Protein AF-A0A926FMT0-F1 (afdb_monomer_lite)

pLDDT: mean 89.53, std 11.27, range [34.44, 98.44]

Foldseek 3Di:
DDDQQAALLRQLVVVVVVVDDPVVSVVVSVVCVVVVVHDLLVNLLVQCVVQLLAAAPQVSLVVSVVSPRDNVSNVVSNVVQDPVSNVNSLVVLLVVLLVVCVPDDLVVSLVSSLVVRVVRVRDSVSSVVVSVVVVVVVD

Secondary structure (DSSP, 8-state):
-------HHHHHHHHHHTT--HHHHHHHHHHHHHTTS--HHHHHHHHHHHHTTTS-HHHHHHHHHHHT--HHHHHHHHHTS-HHHHHHHHHHHHHHHHHHTTTS-HHHHHHHHHHHHHTTT--HHHHHHHHHHHHHH--

Radius of gyration: 19.57 Å; chains: 1; bounding box: 51×29×55 Å

Sequence (139 aa):
MTVKPRGQAELSRELARRGFEAPAIRGALADLVQRGWLNERSAARSVVRARSPRFGRRRIERELAARGFASEDAAAAMEEVSPEEEDRSLARAFARIWKSLAGLPPAARRRRAAQALARRGFPLRKVSEMIAEELKLNG

Structure (mmCIF, N/CA/C/O backbone):
data_AF-A0A926FMT0-F1
#
_entry.id   AF-A0A926FMT0-F1
#
loop_
_atom_site.group_PDB
_atom_site.id
_atom_site.type_symbol
_atom_site.label_atom_id
_atom_site.label_alt_id
_atom_site.label_comp_id
_atom_site.label_asym_id
_atom_site.label_entity_id
_atom_site.label_seq_id
_atom_site.pdbx_PDB_ins_code
_atom_site.Cartn_x
_atom_site.Cartn_y
_atom_site.Cartn_z
_atom_site.occupancy
_atom_site.B_iso_or_equiv
_atom_site.auth_seq_id
_atom_site.auth_comp_id
_atom_site.auth_asym_id
_atom_site.auth_atom_id
_atom_site.pdbx_PDB_model_num
ATOM 1 N N . MET A 1 1 ? -8.869 -18.757 16.061 1.00 34.44 1 MET A N 1
ATOM 2 C CA . MET A 1 1 ? -9.680 -17.956 15.113 1.00 34.44 1 MET A CA 1
ATOM 3 C C . MET A 1 1 ? -8.944 -16.651 14.841 1.00 34.44 1 MET A C 1
ATOM 5 O O . MET A 1 1 ? -8.711 -15.907 15.783 1.00 34.44 1 MET A O 1
ATOM 9 N N . THR A 1 2 ? -8.513 -16.378 13.609 1.00 38.53 2 THR A N 1
ATOM 10 C CA . THR A 1 2 ? -7.798 -15.128 13.291 1.00 38.53 2 THR A CA 1
ATOM 11 C C . THR A 1 2 ? -8.814 -14.016 13.049 1.00 38.53 2 THR A C 1
ATOM 13 O O . THR A 1 2 ? -9.430 -13.950 11.986 1.00 38.53 2 THR A O 1
ATOM 16 N N . VAL A 1 3 ? -9.033 -13.158 14.046 1.00 55.22 3 VAL A N 1
ATOM 17 C CA . VAL A 1 3 ? -9.914 -11.992 13.909 1.00 55.22 3 VAL A CA 1
ATOM 18 C C . VAL A 1 3 ? -9.216 -10.975 13.012 1.00 55.22 3 VAL A C 1
ATOM 20 O O . VAL A 1 3 ? -8.158 -10.447 13.347 1.00 55.22 3 VAL A O 1
ATOM 23 N N . LYS A 1 4 ? -9.789 -10.711 11.836 1.00 58.50 4 LYS A N 1
ATOM 24 C CA . LYS A 1 4 ? -9.314 -9.632 10.968 1.00 58.50 4 LYS A CA 1
ATOM 25 C C . LYS A 1 4 ? -9.618 -8.299 11.670 1.00 58.50 4 LYS A C 1
ATOM 27 O O . LYS A 1 4 ? -10.780 -8.098 12.026 1.00 58.50 4 LYS A O 1
ATOM 32 N N . PRO A 1 5 ? -8.641 -7.394 11.854 1.00 60.25 5 PRO A N 1
ATOM 33 C CA . PRO A 1 5 ? -8.895 -6.108 12.496 1.00 60.25 5 PRO A CA 1
ATOM 34 C C . PRO A 1 5 ? -9.942 -5.340 11.686 1.00 60.25 5 PRO A C 1
ATOM 36 O O . PRO A 1 5 ? -9.781 -5.193 10.470 1.00 60.25 5 PRO A O 1
ATOM 39 N N . ARG A 1 6 ? -11.017 -4.894 12.343 1.00 67.69 6 ARG A N 1
ATOM 40 C CA . ARG A 1 6 ? -12.102 -4.079 11.773 1.00 67.69 6 ARG A CA 1
ATOM 41 C C . ARG A 1 6 ? -12.054 -2.697 12.418 1.00 67.69 6 ARG A C 1
ATOM 43 O O . ARG A 1 6 ? -11.861 -2.619 13.624 1.00 67.69 6 ARG A O 1
ATOM 50 N N . GLY A 1 7 ? -12.227 -1.645 11.623 1.00 69.56 7 GLY A N 1
ATOM 51 C CA . GLY A 1 7 ? -12.453 -0.304 12.168 1.00 69.56 7 GLY A CA 1
ATOM 52 C C . GLY A 1 7 ? -13.905 -0.136 12.620 1.00 69.56 7 GLY A C 1
ATOM 53 O O . GLY A 1 7 ? -14.795 -0.862 12.155 1.00 69.56 7 GLY A O 1
ATOM 54 N N . GLN A 1 8 ? -14.161 0.843 13.479 1.00 75.19 8 GLN A N 1
ATOM 55 C CA . GLN A 1 8 ? -15.489 1.194 13.992 1.00 75.19 8 GLN A CA 1
ATOM 56 C C . GLN A 1 8 ? -16.523 1.371 12.881 1.00 75.19 8 GLN A C 1
ATOM 58 O O . GLN A 1 8 ? -17.634 0.861 12.988 1.00 75.19 8 GLN A O 1
ATOM 63 N N . ALA A 1 9 ? -16.168 2.032 11.778 1.00 75.38 9 ALA A N 1
ATOM 64 C CA . ALA A 1 9 ? -17.092 2.245 10.667 1.00 75.38 9 ALA A CA 1
ATOM 65 C C . ALA A 1 9 ? -17.467 0.938 9.939 1.00 75.38 9 ALA A C 1
ATOM 67 O O . ALA A 1 9 ? -18.584 0.796 9.444 1.00 75.38 9 ALA A O 1
ATOM 68 N N . GLU A 1 10 ? -16.565 -0.045 9.886 1.00 76.75 10 GLU A N 1
ATOM 69 C CA . GLU A 1 10 ? -16.860 -1.370 9.330 1.00 76.75 10 GLU A CA 1
ATOM 70 C C . GLU A 1 10 ? -17.803 -2.161 10.243 1.00 76.75 10 GLU A C 1
ATOM 72 O O . GLU A 1 10 ? -18.767 -2.746 9.754 1.00 76.75 10 GLU A O 1
ATOM 77 N N . LEU A 1 11 ? -17.572 -2.122 11.559 1.00 83.19 11 LEU A N 1
ATOM 78 C CA . LEU A 1 11 ? -18.469 -2.711 12.558 1.00 83.19 11 LEU A CA 1
ATOM 79 C C . LEU A 1 11 ? -19.840 -2.028 12.576 1.00 83.19 11 LEU A C 1
ATOM 81 O O . LEU A 1 11 ? -20.855 -2.714 12.588 1.00 83.19 11 LEU A O 1
ATOM 85 N N . SER A 1 12 ? -19.876 -0.698 12.500 1.00 85.25 12 SER A N 1
ATOM 86 C CA . SER A 1 12 ? -21.107 0.092 12.438 1.00 85.25 12 SER A CA 1
ATOM 87 C C . SER A 1 12 ? -21.961 -0.297 11.231 1.00 85.25 12 SER A C 1
ATOM 89 O O . SER A 1 12 ? -23.135 -0.630 11.381 1.00 85.25 12 SER A O 1
ATOM 91 N N . ARG A 1 13 ? -21.357 -0.358 10.034 1.00 86.00 13 ARG A N 1
ATOM 92 C CA . ARG A 1 13 ? -22.050 -0.798 8.811 1.00 86.00 13 ARG A CA 1
ATOM 93 C C . ARG A 1 13 ? -22.549 -2.236 8.911 1.00 86.00 13 ARG A C 1
ATOM 95 O O . ARG A 1 13 ? -23.651 -2.523 8.456 1.00 86.00 13 ARG A O 1
ATOM 102 N N . GLU A 1 14 ? -21.752 -3.137 9.479 1.00 88.12 14 GLU A N 1
ATOM 103 C CA . GLU A 1 14 ? -22.146 -4.535 9.674 1.00 88.12 14 GLU A CA 1
ATOM 104 C C . GLU A 1 14 ? -23.340 -4.656 10.631 1.00 88.12 14 GLU A C 1
ATOM 106 O O . GLU A 1 14 ? -24.295 -5.364 10.325 1.00 88.12 14 GLU A O 1
ATOM 111 N N . LEU A 1 15 ? -23.322 -3.944 11.761 1.00 90.31 15 LEU A N 1
ATOM 112 C CA . LEU A 1 15 ? -24.418 -3.956 12.730 1.00 90.31 15 LEU A CA 1
ATOM 113 C C . LEU A 1 15 ? -25.688 -3.308 12.159 1.00 90.31 15 LEU A C 1
ATOM 115 O O . LEU A 1 15 ? -26.775 -3.857 12.312 1.00 90.31 15 LEU A O 1
ATOM 119 N N . ALA A 1 16 ? -25.562 -2.208 11.416 1.00 91.44 16 ALA A N 1
ATOM 120 C CA . ALA A 1 16 ? -26.704 -1.586 10.747 1.00 91.44 16 ALA A CA 1
ATOM 121 C C . ALA A 1 16 ? -27.352 -2.538 9.726 1.00 91.44 16 ALA A C 1
ATOM 123 O O . ALA A 1 16 ? -28.571 -2.674 9.688 1.00 91.44 16 ALA A O 1
ATOM 124 N N . ARG A 1 17 ? -26.546 -3.278 8.947 1.00 92.69 17 ARG A N 1
ATOM 125 C CA . ARG A 1 17 ? -27.050 -4.309 8.014 1.00 92.69 17 ARG A CA 1
ATOM 126 C C . ARG A 1 17 ? -27.768 -5.462 8.711 1.00 92.69 17 ARG A C 1
ATOM 128 O O . ARG A 1 17 ? -28.578 -6.127 8.077 1.00 92.69 17 ARG A O 1
ATOM 135 N N . ARG A 1 18 ? -27.471 -5.699 9.988 1.00 94.38 18 ARG A N 1
ATOM 136 C CA . ARG A 1 18 ? -28.142 -6.698 10.830 1.00 94.38 18 ARG A CA 1
ATOM 137 C C . ARG A 1 18 ? -29.403 -6.163 11.519 1.00 94.38 18 ARG A C 1
ATOM 139 O O . ARG A 1 18 ? -30.028 -6.914 12.254 1.00 94.38 18 ARG A O 1
ATOM 146 N N . GLY A 1 19 ? -29.779 -4.904 11.279 1.00 94.44 19 GLY A N 1
ATOM 147 C CA . GLY A 1 19 ? -31.016 -4.306 11.787 1.00 94.44 19 GLY A CA 1
ATOM 148 C C . GLY A 1 19 ? -30.900 -3.636 13.157 1.00 94.44 19 GLY A C 1
ATOM 149 O O . GLY A 1 19 ? -31.920 -3.279 13.734 1.00 94.44 19 GLY A O 1
ATOM 150 N N . PHE A 1 20 ? -29.689 -3.448 13.693 1.00 95.19 20 PHE A N 1
ATOM 151 C CA . PHE A 1 20 ? -29.513 -2.716 14.950 1.00 95.19 20 PHE A CA 1
ATOM 152 C C . PHE A 1 20 ? -29.702 -1.207 14.747 1.00 95.19 20 PHE A C 1
ATOM 154 O O . PHE A 1 20 ? -29.233 -0.635 13.761 1.00 95.19 20 PHE A O 1
ATOM 161 N N . GLU A 1 21 ? -30.347 -0.545 15.708 1.00 93.81 21 GLU A N 1
ATOM 162 C CA . GLU A 1 21 ? -30.565 0.898 15.642 1.00 93.81 21 GLU A CA 1
ATOM 163 C C . GLU A 1 21 ? -29.282 1.702 15.889 1.00 93.81 21 GLU A C 1
ATOM 165 O O . GLU A 1 21 ? -28.410 1.326 16.678 1.00 93.81 21 GLU A O 1
ATOM 170 N N . ALA A 1 22 ? -29.192 2.873 15.255 1.00 87.38 22 ALA A N 1
ATOM 171 C CA . ALA A 1 22 ? -28.011 3.729 15.331 1.00 87.38 22 ALA A CA 1
ATOM 172 C C . ALA A 1 22 ? -27.582 4.105 16.772 1.00 87.38 22 ALA A C 1
ATOM 174 O O . ALA A 1 22 ? -26.374 4.100 17.026 1.00 87.38 22 ALA A O 1
ATOM 175 N N . PRO A 1 23 ? -28.486 4.402 17.734 1.00 89.25 23 PRO A N 1
ATOM 176 C CA . PRO A 1 23 ? -28.094 4.653 19.123 1.00 89.25 23 PRO A CA 1
ATOM 177 C C . PRO A 1 23 ? -27.444 3.437 19.798 1.00 89.25 23 PRO A C 1
ATOM 179 O O . PRO A 1 23 ? -26.410 3.592 20.447 1.00 89.25 23 PRO A O 1
ATOM 182 N N . ALA A 1 24 ? -27.989 2.234 19.589 1.00 90.56 24 ALA A N 1
ATOM 183 C CA . ALA A 1 24 ? -27.453 0.995 20.154 1.00 90.56 24 ALA A CA 1
ATOM 184 C C . ALA A 1 24 ? -26.066 0.664 19.581 1.00 90.56 24 ALA A C 1
ATOM 186 O O . ALA A 1 24 ? -25.145 0.326 20.325 1.00 90.56 24 ALA A O 1
ATOM 187 N N . ILE A 1 25 ? -25.888 0.844 18.267 1.00 90.81 25 ILE A N 1
ATOM 188 C CA . ILE A 1 25 ? -24.591 0.674 17.598 1.00 90.81 25 ILE A CA 1
ATOM 189 C C . ILE A 1 25 ? -23.554 1.640 18.177 1.00 90.81 25 ILE A C 1
ATOM 191 O O . ILE A 1 25 ? -22.453 1.217 18.525 1.00 90.81 25 ILE A O 1
ATOM 195 N N . ARG A 1 26 ? -23.895 2.931 18.303 1.00 83.94 26 ARG A N 1
ATOM 196 C CA . ARG A 1 26 ? -22.981 3.937 18.869 1.00 83.94 26 ARG A CA 1
ATOM 197 C C . ARG A 1 26 ? -22.586 3.602 20.306 1.00 83.94 26 ARG A C 1
ATOM 199 O O . ARG A 1 26 ? -21.404 3.680 20.621 1.00 83.94 26 ARG A O 1
ATOM 206 N N . GLY A 1 27 ? -23.544 3.197 21.142 1.00 84.62 27 GLY A N 1
ATOM 207 C CA . GLY A 1 27 ? -23.283 2.801 22.528 1.00 84.62 27 GLY A CA 1
ATOM 208 C C . GLY A 1 27 ? -22.338 1.603 22.630 1.00 84.62 27 GLY A C 1
ATOM 209 O O . GLY A 1 27 ? -21.348 1.663 23.355 1.00 84.62 27 GLY A O 1
ATOM 210 N N . ALA A 1 28 ? -22.582 0.552 21.842 1.00 87.00 28 ALA A N 1
ATOM 211 C CA . ALA A 1 28 ? -21.728 -0.635 21.821 1.00 87.00 28 ALA A CA 1
ATOM 212 C C . ALA A 1 28 ? -20.304 -0.323 21.332 1.00 87.00 28 ALA A C 1
ATOM 214 O O . ALA A 1 28 ? -19.329 -0.798 21.910 1.00 87.00 28 ALA A O 1
ATOM 215 N N . LEU A 1 29 ? -20.161 0.495 20.284 1.00 84.88 29 LEU A N 1
ATOM 216 C CA . LEU A 1 29 ? -18.842 0.903 19.793 1.00 84.88 29 LEU A CA 1
ATOM 217 C C . LEU A 1 29 ? -18.088 1.750 20.824 1.00 84.88 29 LEU A C 1
ATOM 219 O O . LEU A 1 29 ? -16.895 1.527 21.015 1.00 84.88 29 LEU A O 1
ATOM 223 N N . ALA A 1 30 ? -18.769 2.675 21.506 1.00 79.38 30 ALA A N 1
ATOM 224 C CA . ALA A 1 30 ? -18.165 3.493 22.553 1.00 79.38 30 ALA A CA 1
ATOM 225 C C . ALA A 1 30 ? -17.663 2.641 23.731 1.00 79.38 30 ALA A C 1
ATOM 227 O O . ALA A 1 30 ? -16.524 2.818 24.157 1.00 79.38 30 ALA A O 1
ATOM 228 N N . ASP A 1 31 ? -18.457 1.673 24.199 1.00 82.00 31 ASP A N 1
ATOM 229 C CA . ASP A 1 31 ? -18.062 0.743 25.269 1.00 82.00 31 ASP A CA 1
ATOM 230 C C . ASP A 1 31 ? -16.850 -0.116 24.859 1.00 82.00 31 ASP A C 1
ATOM 232 O O . ASP A 1 31 ? -15.885 -0.246 25.613 1.00 82.00 31 ASP A O 1
ATOM 236 N N . LEU A 1 32 ? -16.823 -0.620 23.619 1.00 81.94 32 LEU A N 1
ATOM 237 C CA . LEU A 1 32 ? -15.683 -1.381 23.096 1.00 81.94 32 LEU A CA 1
ATOM 238 C C . LEU A 1 32 ? -14.395 -0.550 23.002 1.00 81.94 32 LEU A C 1
ATOM 240 O O . LEU A 1 32 ? -13.307 -1.078 23.242 1.00 81.94 32 LEU A O 1
ATOM 244 N N . VAL A 1 33 ? -14.495 0.736 22.660 1.00 77.00 33 VAL A N 1
ATOM 245 C CA . VAL A 1 33 ? -13.350 1.662 22.672 1.00 77.00 33 VAL A CA 1
ATOM 246 C C . VAL A 1 33 ? -12.895 1.931 24.101 1.00 77.00 33 VAL A C 1
ATOM 248 O O . VAL A 1 33 ? -11.704 1.838 24.389 1.00 77.0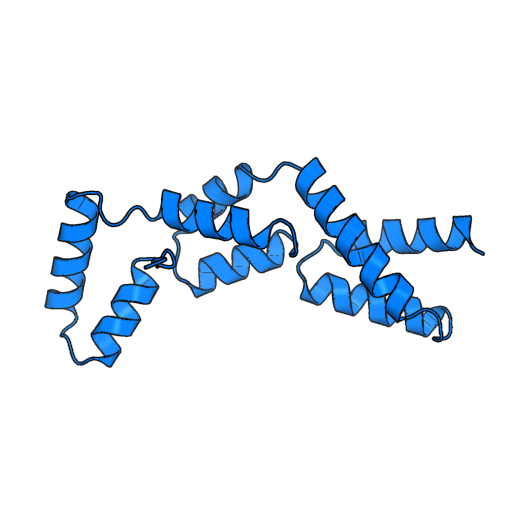0 33 VAL A O 1
ATOM 251 N N . GLN A 1 34 ? -13.834 2.211 25.008 1.00 74.81 34 GLN A N 1
ATOM 252 C CA . GLN A 1 34 ? -13.541 2.532 26.404 1.00 74.81 34 GLN A CA 1
ATOM 253 C C . GLN A 1 34 ? -12.864 1.361 27.133 1.00 74.81 34 GLN A C 1
ATOM 255 O O . GLN A 1 34 ? -11.953 1.570 27.930 1.00 74.81 34 GLN A O 1
ATOM 260 N N . ARG A 1 35 ? -13.239 0.120 26.797 1.00 77.69 35 ARG A N 1
ATOM 261 C CA . ARG A 1 35 ? -12.600 -1.115 27.289 1.00 77.69 35 ARG A CA 1
ATOM 262 C C . ARG A 1 35 ? -11.278 -1.455 26.593 1.00 77.69 35 ARG A C 1
ATOM 264 O O . ARG A 1 35 ? -10.647 -2.450 26.941 1.00 77.69 35 ARG A O 1
ATOM 271 N N . GLY A 1 36 ? -10.869 -0.683 25.585 1.00 68.25 36 GLY A N 1
ATOM 272 C CA . GLY A 1 36 ? -9.653 -0.917 24.802 1.00 68.25 36 GLY A CA 1
ATOM 273 C C . GLY A 1 36 ? -9.739 -2.091 23.819 1.00 68.25 36 GLY A C 1
ATOM 274 O O . GLY A 1 36 ? -8.720 -2.501 23.265 1.00 68.25 36 GLY A O 1
ATOM 275 N N . TRP A 1 37 ? -10.933 -2.643 23.584 1.00 70.69 37 TRP A N 1
ATOM 276 C CA . TRP A 1 37 ? -11.152 -3.758 22.654 1.00 70.69 37 TRP A CA 1
ATOM 277 C C . TRP A 1 37 ? -11.172 -3.287 21.194 1.00 70.69 37 TRP A C 1
ATOM 279 O O . TRP A 1 37 ? -10.825 -4.052 20.292 1.00 70.69 37 TRP A O 1
ATOM 289 N N . LEU A 1 38 ? -11.528 -2.019 20.960 1.00 72.50 38 LEU A N 1
ATOM 290 C CA . LEU A 1 38 ? -11.350 -1.327 19.684 1.00 72.50 38 LEU A CA 1
ATOM 291 C C . LEU A 1 38 ? -10.308 -0.218 19.821 1.00 72.50 38 LEU A C 1
ATOM 293 O O . LEU A 1 38 ? -10.498 0.752 20.546 1.00 72.50 38 LEU A O 1
ATOM 297 N N . ASN A 1 39 ? -9.215 -0.352 19.073 1.00 79.44 39 ASN A N 1
ATOM 298 C CA . ASN A 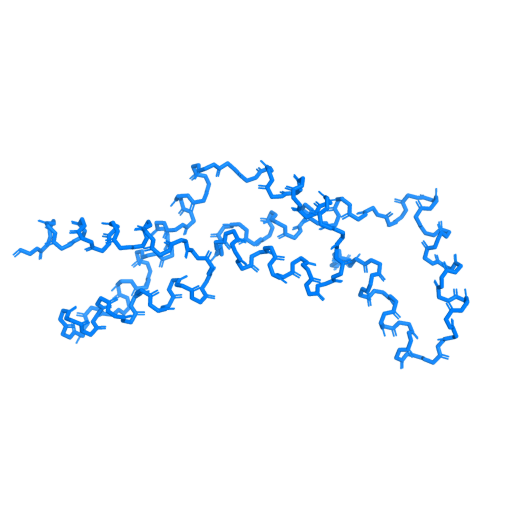1 39 ? -8.172 0.659 18.960 1.00 79.44 39 ASN A CA 1
ATOM 299 C C . ASN A 1 39 ? -7.961 0.976 17.473 1.00 79.44 39 ASN A C 1
ATOM 301 O O . ASN A 1 39 ? -7.306 0.210 16.759 1.00 79.44 39 ASN A O 1
ATOM 305 N N . GLU A 1 40 ? -8.537 2.089 17.007 1.00 76.94 40 GLU A N 1
ATOM 306 C CA . GLU A 1 40 ? -8.522 2.490 15.590 1.00 76.94 40 GLU A CA 1
ATOM 307 C C . GLU A 1 40 ? -7.099 2.678 15.056 1.00 76.94 40 GLU A C 1
ATOM 309 O O . GLU A 1 40 ? -6.796 2.198 13.965 1.00 76.94 40 GLU A O 1
ATOM 314 N N . ARG A 1 41 ? -6.186 3.241 15.859 1.00 83.00 41 ARG A N 1
ATOM 315 C CA . ARG A 1 41 ? -4.758 3.352 15.511 1.00 83.00 41 ARG A CA 1
ATOM 316 C C . ARG A 1 41 ? -4.120 1.988 15.296 1.00 83.00 41 ARG A C 1
ATOM 318 O O . ARG A 1 41 ? -3.459 1.754 14.290 1.00 83.00 41 ARG A O 1
ATOM 325 N N . SER A 1 42 ? -4.318 1.052 16.222 1.00 84.56 42 SER A N 1
ATOM 326 C CA . SER A 1 42 ? -3.790 -0.316 16.110 1.00 84.56 42 SER A CA 1
ATOM 327 C C . SER A 1 42 ? -4.358 -1.053 14.892 1.00 84.56 42 SER A C 1
ATOM 329 O O . SER A 1 42 ? -3.632 -1.741 14.163 1.00 84.56 42 SER A O 1
ATOM 331 N N . ALA A 1 43 ? -5.652 -0.867 14.623 1.00 85.50 43 ALA A N 1
ATOM 332 C CA . ALA A 1 43 ? -6.306 -1.426 13.454 1.00 85.50 43 ALA A CA 1
ATOM 333 C C . ALA A 1 43 ? -5.751 -0.817 12.154 1.00 85.50 43 ALA A C 1
ATOM 335 O O . ALA A 1 43 ? -5.365 -1.582 11.269 1.00 85.50 43 ALA A O 1
ATOM 336 N N . ALA A 1 44 ? -5.621 0.510 12.053 1.00 89.88 44 ALA A N 1
ATOM 337 C CA . ALA A 1 44 ? -5.027 1.194 10.903 1.00 89.88 44 ALA A CA 1
ATOM 338 C C . ALA A 1 44 ? -3.592 0.710 10.640 1.00 89.88 44 ALA A C 1
ATOM 340 O O . ALA A 1 44 ? -3.281 0.282 9.527 1.00 89.88 44 ALA A O 1
ATOM 341 N N . ARG A 1 45 ? -2.748 0.641 11.677 1.00 92.56 45 ARG A N 1
ATOM 342 C CA . ARG A 1 45 ? -1.376 0.105 11.591 1.00 92.56 45 ARG A CA 1
ATOM 343 C C . ARG A 1 45 ? -1.322 -1.325 11.082 1.00 92.56 45 ARG A C 1
ATOM 345 O O . ARG A 1 45 ? -0.534 -1.652 10.197 1.00 92.56 45 ARG A O 1
ATOM 352 N N . SER A 1 46 ? -2.214 -2.179 11.575 1.00 90.69 46 SER A N 1
ATOM 353 C CA . SER 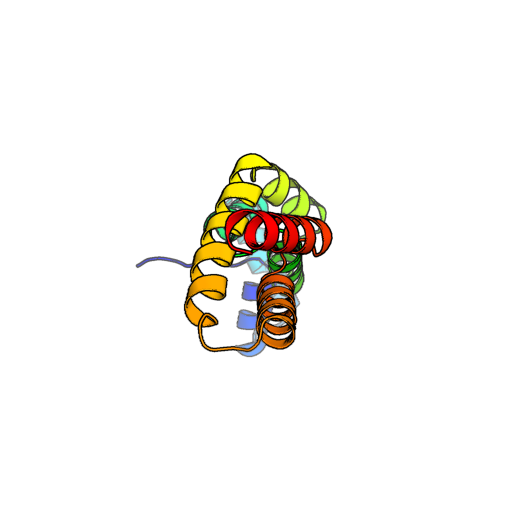A 1 46 ? -2.310 -3.566 11.114 1.00 90.69 46 SER A CA 1
ATOM 354 C C . SER A 1 46 ? -2.659 -3.656 9.624 1.00 90.69 46 SER A C 1
ATOM 356 O O . SER A 1 46 ? -2.146 -4.525 8.916 1.00 90.69 46 SER A O 1
ATOM 358 N N . VAL A 1 47 ? -3.503 -2.747 9.123 1.00 91.44 47 VAL A N 1
ATOM 359 C CA . VAL A 1 47 ? -3.800 -2.641 7.686 1.00 91.44 47 VAL A CA 1
ATOM 360 C C . VAL A 1 47 ? -2.571 -2.207 6.916 1.00 91.44 47 VAL A C 1
ATOM 362 O O . VAL A 1 47 ? -2.212 -2.873 5.945 1.00 91.44 47 VAL A O 1
ATOM 365 N N . VAL A 1 48 ? -1.914 -1.134 7.350 1.00 96.25 48 VAL A N 1
ATOM 366 C CA . VAL A 1 48 ? -0.714 -0.615 6.693 1.00 96.25 48 VAL A CA 1
ATOM 367 C C . VAL A 1 48 ? 0.356 -1.700 6.600 1.00 96.25 48 VAL A C 1
ATOM 369 O O . VAL A 1 48 ? 0.778 -2.029 5.492 1.00 96.25 48 VAL A O 1
ATOM 372 N N . ARG A 1 49 ? 0.684 -2.367 7.711 1.00 95.31 49 ARG A N 1
ATOM 373 C CA . ARG A 1 49 ? 1.652 -3.475 7.759 1.00 95.31 49 ARG A CA 1
ATOM 374 C C . ARG A 1 49 ? 1.295 -4.625 6.813 1.00 95.31 49 ARG A C 1
ATOM 376 O O . ARG A 1 49 ? 2.168 -5.216 6.183 1.00 95.31 49 ARG A O 1
ATOM 383 N N . ALA A 1 50 ? 0.010 -4.955 6.683 1.00 94.75 50 ALA A N 1
ATOM 384 C CA . ALA A 1 50 ? -0.443 -6.011 5.779 1.00 94.75 50 ALA A CA 1
ATOM 385 C C . ALA A 1 50 ? -0.405 -5.603 4.291 1.00 94.75 50 ALA A C 1
ATOM 387 O O . ALA A 1 50 ? -0.391 -6.472 3.409 1.00 94.75 50 ALA A O 1
ATOM 388 N N . ARG A 1 51 ? -0.441 -4.300 3.984 1.00 96.31 51 ARG A N 1
ATOM 389 C CA . ARG A 1 51 ? -0.563 -3.770 2.617 1.00 96.31 51 ARG A CA 1
ATOM 390 C C . ARG A 1 51 ? 0.735 -3.203 2.052 1.00 96.31 51 ARG A C 1
ATOM 392 O O . ARG A 1 51 ? 0.972 -3.401 0.855 1.00 96.31 51 ARG A O 1
ATOM 399 N N . SER A 1 52 ? 1.573 -2.574 2.875 1.00 97.12 52 SER A N 1
ATOM 400 C CA . SER A 1 52 ? 2.831 -1.930 2.471 1.00 97.12 52 SER A CA 1
ATOM 401 C C . SER A 1 52 ? 3.769 -2.839 1.669 1.00 97.12 52 SER A C 1
ATOM 403 O O . SER A 1 52 ? 4.363 -2.346 0.709 1.00 97.12 52 SER A O 1
ATOM 405 N N . PRO A 1 53 ? 3.827 -4.178 1.872 1.00 96.31 53 PRO A N 1
ATOM 406 C CA . PRO A 1 53 ? 4.704 -5.023 1.061 1.00 96.31 53 PRO A CA 1
ATOM 407 C C . PRO A 1 53 ? 4.262 -5.194 -0.402 1.00 96.31 53 PRO A C 1
ATOM 409 O O . PRO A 1 53 ? 5.032 -5.730 -1.202 1.00 96.31 53 PRO A O 1
ATOM 412 N N . ARG A 1 54 ? 3.015 -4.831 -0.747 1.00 94.56 54 ARG A N 1
ATOM 413 C CA . ARG A 1 54 ? 2.384 -5.141 -2.048 1.00 94.56 54 ARG A CA 1
ATOM 414 C C . ARG A 1 54 ? 1.782 -3.937 -2.769 1.00 94.56 54 ARG A C 1
ATOM 416 O O . ARG A 1 54 ? 1.535 -4.024 -3.977 1.00 94.56 54 ARG A O 1
ATOM 423 N N . PHE A 1 55 ? 1.481 -2.866 -2.045 1.00 97.88 55 PHE A N 1
ATOM 424 C CA . PHE A 1 55 ? 0.779 -1.696 -2.557 1.00 97.88 55 PHE A CA 1
ATOM 425 C C . PHE A 1 55 ? 1.514 -0.418 -2.171 1.00 97.88 55 PHE A C 1
ATOM 427 O O . PHE A 1 55 ? 2.170 -0.365 -1.136 1.00 97.88 55 PHE A O 1
ATOM 434 N N . GLY A 1 56 ? 1.385 0.607 -3.010 1.00 97.62 56 GLY A N 1
ATOM 435 C CA . GLY A 1 56 ? 1.932 1.929 -2.730 1.00 97.62 56 GLY A CA 1
ATOM 436 C C . GLY A 1 56 ? 1.004 2.758 -1.845 1.00 97.62 56 GLY A C 1
ATOM 437 O O . GLY A 1 56 ? -0.217 2.550 -1.842 1.00 97.62 56 GLY A O 1
ATOM 438 N N . ARG A 1 57 ? 1.598 3.734 -1.153 1.00 96.81 57 ARG A N 1
ATOM 439 C CA . ARG A 1 57 ? 0.969 4.665 -0.202 1.00 96.81 57 ARG A CA 1
ATOM 440 C C . ARG A 1 57 ? -0.441 5.111 -0.596 1.00 96.81 57 ARG A C 1
ATOM 442 O O . ARG A 1 57 ? -1.389 4.826 0.129 1.00 96.81 57 ARG A O 1
ATOM 449 N N . ARG A 1 58 ? -0.621 5.651 -1.809 1.00 96.50 58 ARG A N 1
ATOM 450 C CA . ARG A 1 58 ? -1.923 6.178 -2.278 1.00 96.50 58 ARG A CA 1
ATOM 451 C C . ARG A 1 58 ? -3.056 5.155 -2.248 1.00 96.50 58 ARG A C 1
ATOM 453 O O . ARG A 1 58 ? -4.218 5.517 -2.096 1.00 96.50 58 ARG A O 1
ATOM 460 N N . ARG A 1 59 ? -2.760 3.873 -2.484 1.00 97.38 59 ARG A N 1
ATOM 461 C CA . ARG A 1 59 ? -3.786 2.821 -2.446 1.00 97.38 59 ARG A CA 1
ATOM 462 C C . ARG A 1 59 ? -4.125 2.437 -1.013 1.00 97.38 59 ARG A C 1
ATOM 464 O O . ARG A 1 59 ? -5.289 2.162 -0.743 1.00 97.38 59 ARG A O 1
ATOM 471 N N . ILE A 1 60 ? -3.128 2.418 -0.134 1.00 97.12 60 ILE A N 1
ATOM 472 C CA . ILE A 1 60 ? -3.305 2.087 1.280 1.00 97.12 60 ILE A CA 1
ATOM 473 C C . ILE A 1 60 ? -4.122 3.184 1.963 1.00 97.12 60 ILE A C 1
ATOM 475 O O . ILE A 1 60 ? -5.122 2.873 2.594 1.00 97.12 60 ILE A O 1
ATOM 479 N N . GLU A 1 61 ? -3.793 4.454 1.727 1.00 95.88 61 GLU A N 1
ATOM 480 C CA . GLU A 1 61 ? -4.556 5.609 2.225 1.00 95.88 61 GLU A CA 1
ATOM 481 C C . GLU A 1 61 ? -6.027 5.561 1.784 1.00 95.88 61 GLU A C 1
ATOM 483 O O . GLU A 1 61 ? -6.931 5.715 2.602 1.00 95.88 61 GLU A O 1
ATOM 488 N N . ARG A 1 62 ? -6.296 5.256 0.505 1.00 95.12 62 ARG A N 1
ATOM 489 C CA . ARG A 1 62 ? -7.676 5.076 0.014 1.00 95.12 62 ARG A CA 1
ATOM 490 C C . ARG A 1 62 ? -8.389 3.899 0.673 1.00 95.12 62 ARG A C 1
ATOM 492 O O . ARG A 1 62 ? -9.584 3.991 0.928 1.00 95.12 62 ARG A O 1
ATOM 499 N N . GLU A 1 63 ? -7.689 2.790 0.916 1.00 93.50 63 GLU A N 1
ATOM 500 C CA . GLU A 1 63 ? -8.258 1.638 1.624 1.00 93.50 63 GLU A CA 1
ATOM 501 C C . GLU A 1 63 ? -8.592 2.000 3.075 1.00 93.50 63 GLU A C 1
ATOM 503 O O . GLU A 1 63 ? -9.667 1.643 3.550 1.00 93.50 63 GLU A O 1
ATOM 508 N N . LEU A 1 64 ? -7.724 2.750 3.758 1.00 90.81 64 LEU A N 1
ATOM 509 C CA . LEU A 1 64 ? -7.976 3.236 5.113 1.00 90.81 64 LEU A CA 1
ATOM 510 C C . LEU A 1 64 ? -9.201 4.166 5.150 1.00 90.81 64 LEU A C 1
ATOM 512 O O . LEU A 1 64 ? -10.132 3.928 5.921 1.00 90.81 64 LEU A O 1
ATOM 516 N N . ALA A 1 65 ? -9.263 5.147 4.247 1.00 90.00 65 ALA A N 1
ATOM 517 C CA . ALA A 1 65 ? -10.394 6.068 4.144 1.00 90.00 65 ALA A CA 1
ATOM 518 C C . ALA A 1 65 ? -11.714 5.340 3.834 1.00 90.00 65 ALA A C 1
ATOM 520 O O . ALA A 1 65 ? -12.720 5.559 4.503 1.00 90.00 65 ALA A O 1
ATOM 521 N N . ALA A 1 66 ? -11.716 4.404 2.876 1.00 86.81 66 ALA A N 1
ATOM 522 C CA . ALA A 1 66 ? -12.908 3.624 2.528 1.00 86.81 66 ALA A CA 1
ATOM 523 C C . ALA A 1 66 ? -13.405 2.748 3.691 1.00 86.81 66 ALA A C 1
ATOM 525 O O . ALA A 1 66 ? -14.603 2.488 3.828 1.00 86.81 66 ALA A O 1
ATOM 526 N N . ARG A 1 67 ? -12.488 2.290 4.549 1.00 82.94 67 ARG A N 1
ATOM 527 C CA . ARG A 1 67 ? -12.837 1.540 5.758 1.00 82.94 67 ARG A CA 1
ATOM 528 C C . ARG A 1 67 ? -13.356 2.436 6.875 1.00 82.94 67 ARG A C 1
ATOM 530 O O . ARG A 1 67 ? -14.079 1.913 7.720 1.00 82.94 67 ARG A O 1
ATOM 537 N N . GLY A 1 68 ? -13.119 3.743 6.793 1.00 80.88 68 GLY A N 1
ATOM 538 C CA . GLY A 1 68 ? -13.619 4.766 7.708 1.00 80.88 68 GLY A CA 1
ATOM 539 C C . GLY A 1 68 ? -12.671 5.071 8.864 1.00 80.88 68 GLY A C 1
ATOM 540 O O . GLY A 1 68 ? -13.139 5.509 9.908 1.00 80.88 68 GLY A O 1
ATOM 541 N N . PHE A 1 69 ? -11.370 4.818 8.693 1.00 85.56 69 PHE A N 1
ATOM 542 C CA . PHE A 1 69 ? -10.365 5.295 9.643 1.00 85.56 69 PHE A CA 1
ATOM 543 C C . PHE A 1 69 ? -10.274 6.822 9.583 1.00 85.56 69 PHE A C 1
ATOM 545 O O . PHE A 1 69 ? -10.348 7.405 8.497 1.00 85.56 69 PHE A O 1
ATOM 552 N N . ALA A 1 70 ? -10.098 7.460 10.741 1.00 84.75 70 ALA A N 1
ATOM 553 C CA . ALA A 1 70 ? -9.866 8.896 10.816 1.00 84.75 70 ALA A CA 1
ATOM 554 C C . ALA A 1 70 ? -8.579 9.273 10.063 1.00 84.75 70 ALA A C 1
ATOM 556 O O . ALA A 1 70 ? -7.620 8.499 10.021 1.00 84.75 70 ALA A O 1
ATOM 557 N N . SER A 1 71 ? -8.552 10.470 9.467 1.00 87.19 71 SER A N 1
ATOM 558 C CA . SER A 1 71 ? -7.401 10.924 8.673 1.00 87.19 71 SER A CA 1
ATOM 559 C C . SER A 1 71 ? -6.106 10.956 9.490 1.00 87.19 71 SER A C 1
ATOM 561 O O . SER A 1 71 ? -5.050 10.623 8.963 1.00 87.19 71 SER A O 1
ATOM 563 N N . GLU A 1 72 ? -6.193 11.325 10.768 1.00 89.06 72 GLU A N 1
ATOM 564 C CA . GLU A 1 72 ? -5.068 11.348 11.709 1.00 89.06 72 GLU A CA 1
ATOM 565 C C . GLU A 1 72 ? -4.507 9.948 11.991 1.00 89.06 72 GLU A C 1
ATOM 567 O O . GLU A 1 72 ? -3.303 9.733 11.874 1.00 89.06 72 GLU A O 1
ATOM 572 N N . ASP A 1 73 ? -5.371 8.966 12.263 1.00 88.44 73 ASP A N 1
ATOM 573 C CA . ASP A 1 73 ? -4.952 7.587 12.527 1.00 88.44 73 ASP A CA 1
ATOM 574 C C . ASP A 1 73 ? -4.370 6.932 11.268 1.00 88.44 73 ASP A C 1
ATOM 576 O O . ASP A 1 73 ? -3.409 6.164 11.340 1.00 88.44 73 ASP A O 1
ATOM 580 N N . ALA A 1 74 ? -4.939 7.244 10.099 1.00 90.19 74 ALA A N 1
ATOM 581 C CA . ALA A 1 74 ? -4.426 6.781 8.817 1.00 90.19 74 ALA A CA 1
ATOM 582 C C . ALA A 1 74 ? -3.047 7.382 8.503 1.00 90.19 74 ALA A C 1
ATOM 584 O O . ALA A 1 74 ? -2.162 6.650 8.058 1.00 90.19 74 ALA A O 1
ATOM 585 N N . ALA A 1 75 ? -2.857 8.682 8.753 1.00 93.19 75 ALA A N 1
ATOM 586 C CA . ALA A 1 75 ? -1.575 9.359 8.574 1.00 93.19 75 ALA A CA 1
ATOM 587 C C . ALA A 1 75 ? -0.508 8.774 9.508 1.00 93.19 75 ALA A C 1
ATOM 589 O O . ALA A 1 75 ? 0.518 8.302 9.022 1.00 93.19 75 ALA A O 1
ATOM 590 N N . ALA A 1 76 ? -0.802 8.681 10.808 1.00 93.31 76 ALA A N 1
ATOM 591 C CA . ALA A 1 76 ? 0.105 8.110 11.802 1.00 93.31 76 ALA A CA 1
ATOM 592 C C . ALA A 1 76 ? 0.482 6.655 11.476 1.00 93.31 76 ALA A C 1
ATOM 594 O O . ALA A 1 76 ? 1.641 6.263 11.573 1.00 93.31 76 ALA A O 1
ATOM 595 N N . ALA A 1 77 ? -0.476 5.838 11.025 1.00 94.06 77 ALA A N 1
ATOM 596 C CA . ALA A 1 77 ? -0.180 4.470 10.607 1.00 94.06 77 ALA A CA 1
ATOM 597 C C . ALA A 1 77 ? 0.717 4.414 9.360 1.00 94.06 77 ALA A C 1
ATOM 599 O O . ALA A 1 77 ? 1.547 3.516 9.239 1.00 94.06 77 ALA A O 1
ATOM 600 N N . MET A 1 78 ? 0.548 5.345 8.420 1.00 96.25 78 MET A N 1
ATOM 601 C CA . MET A 1 78 ? 1.366 5.416 7.211 1.00 96.25 78 MET A CA 1
ATOM 602 C C . MET A 1 78 ? 2.773 5.979 7.460 1.00 96.25 78 MET A C 1
ATOM 604 O O . MET A 1 78 ? 3.661 5.725 6.646 1.00 96.25 78 MET A O 1
ATOM 608 N N . GLU A 1 79 ? 3.002 6.723 8.542 1.00 96.38 79 GLU A N 1
ATOM 609 C CA . GLU A 1 79 ? 4.340 7.172 8.964 1.00 96.38 79 GLU A CA 1
ATOM 610 C C . GLU A 1 79 ? 5.235 6.014 9.425 1.00 96.38 79 GLU A C 1
ATOM 612 O O . GLU A 1 79 ? 6.453 6.102 9.304 1.00 96.38 79 GLU A O 1
ATOM 617 N N . GLU A 1 80 ? 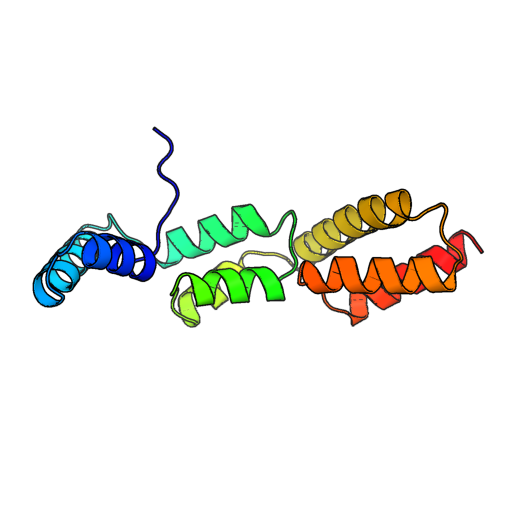4.654 4.891 9.861 1.00 94.75 80 GLU A N 1
ATOM 618 C CA . GLU A 1 80 ? 5.423 3.691 10.222 1.00 94.75 80 GLU A CA 1
ATOM 619 C C . GLU A 1 80 ? 6.042 2.977 9.003 1.00 94.75 80 GLU A C 1
ATOM 621 O O . GLU A 1 80 ? 6.885 2.099 9.175 1.00 94.75 80 GLU A O 1
ATOM 626 N N . VAL A 1 81 ? 5.645 3.331 7.772 1.00 96.88 81 VAL A N 1
ATOM 627 C CA . VAL A 1 81 ? 6.242 2.777 6.545 1.00 96.88 81 VAL A CA 1
ATOM 628 C C . VAL A 1 81 ? 7.419 3.638 6.123 1.00 96.88 81 VAL A C 1
ATOM 630 O O . VAL A 1 81 ? 7.237 4.775 5.678 1.00 96.88 81 VAL A O 1
ATOM 633 N N . SER A 1 82 ? 8.623 3.074 6.201 1.00 96.88 82 SER A N 1
ATOM 634 C CA . SER A 1 82 ? 9.832 3.804 5.821 1.00 96.88 82 SER A CA 1
ATOM 635 C C . SER A 1 82 ? 9.894 4.046 4.301 1.00 96.88 82 SER A C 1
ATOM 637 O O . SER A 1 82 ? 9.384 3.229 3.520 1.00 96.88 82 SER A O 1
ATOM 639 N N . PRO A 1 83 ? 10.555 5.122 3.833 1.00 95.94 83 PRO A N 1
ATOM 640 C CA . PRO A 1 83 ? 10.782 5.345 2.404 1.00 95.94 83 PRO A CA 1
ATOM 641 C C . PRO A 1 83 ? 11.432 4.139 1.705 1.00 95.94 83 PRO A C 1
ATOM 643 O O . PRO A 1 83 ? 11.034 3.761 0.602 1.00 95.94 83 PRO A O 1
ATOM 646 N N . GLU A 1 84 ? 12.366 3.467 2.378 1.00 96.62 84 GLU A N 1
ATOM 647 C CA . GLU A 1 84 ? 13.060 2.285 1.864 1.00 96.62 84 GLU A CA 1
ATOM 648 C C . GLU A 1 84 ? 12.118 1.079 1.743 1.00 96.62 84 GLU A C 1
ATOM 650 O O . GLU A 1 84 ? 12.269 0.258 0.837 1.00 96.62 84 GLU A O 1
ATOM 655 N N . GLU A 1 85 ? 11.138 0.933 2.640 1.00 96.69 85 GLU A N 1
ATOM 656 C CA . GLU A 1 85 ? 10.095 -0.087 2.505 1.00 96.69 85 GLU A CA 1
ATOM 657 C C . GLU A 1 85 ? 9.198 0.164 1.296 1.00 96.69 85 GLU A C 1
ATOM 659 O O . GLU A 1 85 ? 8.875 -0.785 0.568 1.00 96.69 85 GLU A O 1
ATOM 664 N N . GLU A 1 86 ? 8.823 1.422 1.053 1.00 97.19 86 GLU A N 1
ATOM 665 C CA . GLU A 1 86 ? 8.056 1.804 -0.133 1.00 97.19 86 GLU A CA 1
ATOM 666 C C . GLU A 1 86 ? 8.831 1.499 -1.417 1.00 97.19 86 GLU A C 1
ATOM 668 O O . GLU A 1 86 ? 8.270 0.911 -2.348 1.00 97.19 86 GLU A O 1
ATOM 673 N N . ASP A 1 87 ? 10.126 1.818 -1.443 1.00 97.19 87 ASP A N 1
ATOM 674 C CA . ASP A 1 87 ? 11.001 1.551 -2.585 1.00 97.19 87 ASP A CA 1
ATOM 675 C C . ASP A 1 87 ? 11.204 0.052 -2.812 1.00 97.19 87 ASP A C 1
ATOM 677 O O . ASP A 1 87 ? 11.044 -0.430 -3.937 1.00 97.19 87 ASP A O 1
ATOM 681 N N . ARG A 1 88 ? 11.417 -0.737 -1.750 1.00 97.81 88 ARG A N 1
ATOM 682 C CA . ARG A 1 88 ? 11.455 -2.209 -1.849 1.00 97.81 88 ARG A CA 1
ATOM 683 C C . ARG A 1 88 ? 10.136 -2.784 -2.367 1.00 97.81 88 ARG A C 1
ATOM 685 O O . ARG A 1 88 ? 10.133 -3.735 -3.153 1.00 97.81 88 ARG A O 1
ATOM 692 N N . SER A 1 89 ? 9.001 -2.253 -1.916 1.00 98.00 89 SER A N 1
ATOM 693 C CA . SER A 1 89 ? 7.670 -2.674 -2.370 1.00 98.00 89 SER A CA 1
ATOM 694 C C . SER A 1 89 ? 7.469 -2.390 -3.857 1.00 98.00 89 SER A C 1
ATOM 696 O O . SER A 1 89 ? 7.059 -3.282 -4.611 1.00 98.00 89 SER A O 1
ATOM 698 N N . LEU A 1 90 ? 7.834 -1.181 -4.293 1.00 98.44 90 LEU A N 1
ATOM 699 C CA . LEU A 1 90 ? 7.795 -0.778 -5.691 1.00 98.44 90 LEU A CA 1
ATOM 700 C C . LEU A 1 90 ? 8.712 -1.657 -6.544 1.00 98.44 90 LEU A C 1
ATOM 702 O O . LEU A 1 90 ? 8.236 -2.221 -7.527 1.00 98.44 90 LEU A O 1
ATOM 706 N N . ALA A 1 91 ? 9.970 -1.852 -6.147 1.00 98.12 91 ALA A N 1
ATOM 707 C CA . ALA A 1 91 ? 10.934 -2.651 -6.898 1.00 98.12 91 ALA A CA 1
ATOM 708 C C . ALA A 1 91 ? 10.442 -4.090 -7.126 1.00 98.12 91 ALA A C 1
ATOM 710 O O . ALA A 1 91 ? 10.425 -4.586 -8.255 1.00 98.12 91 ALA A O 1
ATOM 711 N N . ARG A 1 92 ? 9.924 -4.742 -6.074 1.00 98.25 92 ARG A N 1
ATOM 712 C CA . ARG A 1 92 ? 9.328 -6.087 -6.180 1.00 98.25 92 ARG A CA 1
ATOM 713 C C . ARG A 1 92 ? 8.114 -6.113 -7.107 1.00 98.25 92 ARG A C 1
ATOM 715 O O . ARG A 1 92 ? 7.948 -7.044 -7.901 1.00 98.25 92 ARG A O 1
ATOM 722 N N . ALA A 1 93 ? 7.232 -5.118 -6.999 1.00 98.31 93 ALA A N 1
ATOM 723 C CA . ALA A 1 93 ? 6.056 -5.027 -7.855 1.00 98.31 93 ALA A CA 1
ATOM 724 C C . ALA A 1 93 ? 6.440 -4.780 -9.321 1.00 98.31 93 ALA A C 1
ATOM 726 O O . ALA A 1 93 ? 5.864 -5.421 -10.205 1.00 98.31 93 ALA A O 1
ATOM 727 N N . PHE A 1 94 ? 7.412 -3.898 -9.559 1.00 98.31 94 PHE A N 1
ATOM 728 C CA . PHE A 1 94 ? 7.955 -3.566 -10.867 1.00 98.31 94 PHE A CA 1
ATOM 729 C C . PHE A 1 94 ? 8.553 -4.800 -11.532 1.00 98.31 94 PHE A C 1
ATOM 731 O O . PHE A 1 94 ? 8.043 -5.201 -12.572 1.00 98.31 94 PHE A O 1
ATOM 738 N N . ALA A 1 95 ? 9.522 -5.470 -10.899 1.00 97.56 95 ALA A N 1
ATOM 739 C CA . ALA A 1 95 ? 10.197 -6.638 -11.466 1.00 97.56 95 ALA A CA 1
ATOM 740 C C . ALA A 1 95 ? 9.202 -7.726 -11.907 1.00 97.56 95 ALA A C 1
ATOM 742 O O . ALA A 1 95 ? 9.252 -8.232 -13.031 1.00 97.56 95 ALA A O 1
ATOM 743 N N . ARG A 1 96 ? 8.217 -8.035 -11.053 1.00 97.88 96 ARG A N 1
ATOM 744 C CA . ARG A 1 96 ? 7.178 -9.030 -11.356 1.00 97.88 96 ARG A CA 1
ATOM 745 C C . ARG A 1 96 ? 6.305 -8.624 -12.548 1.00 97.88 96 ARG A C 1
ATOM 747 O O . ARG A 1 96 ? 6.021 -9.452 -13.411 1.00 97.88 96 ARG A O 1
ATOM 754 N N . ILE A 1 97 ? 5.852 -7.371 -12.589 1.00 97.62 97 ILE A N 1
ATOM 755 C CA . ILE A 1 97 ? 4.997 -6.861 -13.672 1.00 97.62 97 ILE A CA 1
ATOM 756 C C . ILE A 1 97 ? 5.797 -6.756 -14.968 1.00 97.62 97 ILE A C 1
ATOM 758 O O . ILE A 1 97 ? 5.327 -7.199 -16.012 1.00 97.62 97 ILE A O 1
ATOM 762 N N . TRP A 1 98 ? 7.010 -6.220 -14.906 1.00 97.12 98 TRP A N 1
ATOM 763 C CA . TRP A 1 98 ? 7.872 -6.032 -16.060 1.00 97.12 98 TRP A CA 1
ATOM 764 C C . TRP A 1 98 ? 8.193 -7.364 -16.728 1.00 97.12 98 TRP A C 1
ATOM 766 O O . TRP A 1 98 ? 8.020 -7.483 -17.943 1.00 97.12 98 TRP A O 1
ATOM 776 N N . LYS A 1 99 ? 8.554 -8.387 -15.941 1.00 96.75 99 LYS A N 1
ATOM 777 C CA . LYS A 1 99 ? 8.763 -9.759 -16.425 1.00 96.75 99 LYS A CA 1
ATOM 778 C C . LYS A 1 99 ? 7.514 -10.328 -17.103 1.00 96.75 99 LYS A C 1
ATOM 780 O O . LYS A 1 99 ? 7.618 -10.884 -18.190 1.00 96.75 99 LYS A O 1
ATOM 785 N N . SER A 1 100 ? 6.325 -10.132 -16.525 1.00 97.56 100 SER A N 1
ATOM 786 C CA . SER A 1 100 ? 5.069 -10.620 -17.130 1.00 97.56 100 SER A CA 1
ATOM 787 C C . SER A 1 100 ? 4.692 -9.950 -18.459 1.00 97.56 100 SER A C 1
ATOM 789 O O . SER A 1 100 ? 3.799 -10.430 -19.150 1.00 97.56 100 SER A O 1
ATOM 791 N N . LEU A 1 101 ? 5.346 -8.841 -18.821 1.00 97.19 101 LEU A N 1
ATOM 792 C CA . LEU A 1 101 ? 5.069 -8.075 -20.037 1.00 97.19 101 LEU A CA 1
ATOM 793 C C . LEU A 1 101 ? 6.190 -8.202 -21.085 1.00 97.19 101 LEU A C 1
ATOM 795 O O . LEU A 1 101 ? 6.214 -7.414 -22.028 1.00 97.19 101 LEU A O 1
ATOM 799 N N . ALA A 1 102 ? 7.116 -9.157 -20.930 1.00 94.00 102 ALA A N 1
ATOM 800 C CA . ALA A 1 102 ? 8.305 -9.280 -21.778 1.00 94.00 102 ALA A CA 1
ATOM 801 C C . ALA A 1 102 ? 8.013 -9.457 -23.278 1.00 94.00 102 ALA A C 1
ATOM 803 O O . ALA A 1 102 ? 8.763 -8.937 -24.092 1.00 94.00 102 ALA A O 1
ATOM 804 N N . GLY A 1 103 ? 6.905 -10.109 -23.647 1.00 94.12 103 GLY A N 1
ATOM 805 C CA . GLY A 1 103 ? 6.522 -10.318 -25.051 1.00 94.12 103 GLY A CA 1
ATOM 806 C C . GLY A 1 103 ? 5.828 -9.130 -25.729 1.00 94.12 103 GLY A C 1
ATOM 807 O O . GLY A 1 103 ? 5.351 -9.265 -26.850 1.00 94.12 103 GLY A O 1
ATOM 808 N N . LEU A 1 104 ? 5.693 -7.983 -25.056 1.00 96.06 104 LEU A N 1
ATOM 809 C CA . LEU A 1 104 ? 5.027 -6.815 -25.630 1.00 96.06 104 LEU A CA 1
ATOM 810 C C . LEU A 1 104 ? 6.020 -5.859 -26.302 1.00 96.06 104 LEU A C 1
ATOM 812 O O . LEU A 1 104 ? 7.113 -5.657 -25.769 1.00 96.06 104 LEU A O 1
ATOM 816 N N . PRO A 1 105 ? 5.605 -5.155 -27.376 1.00 95.00 105 PRO A N 1
ATOM 817 C CA . PRO A 1 105 ? 6.400 -4.078 -27.956 1.00 95.00 105 PRO A CA 1
ATOM 818 C C . PRO A 1 105 ? 6.801 -3.029 -26.904 1.00 95.00 105 PRO A C 1
ATOM 820 O O . PRO A 1 105 ? 5.986 -2.726 -26.019 1.00 95.00 105 PRO A O 1
ATOM 823 N N . PRO A 1 106 ? 7.987 -2.395 -27.004 1.00 91.81 106 PRO A N 1
ATOM 824 C CA . PRO A 1 106 ? 8.517 -1.519 -25.954 1.00 91.81 106 PRO A CA 1
ATOM 825 C C . PRO A 1 106 ? 7.558 -0.409 -25.500 1.00 91.81 106 PRO A C 1
ATOM 827 O O . PRO A 1 106 ? 7.418 -0.144 -24.306 1.00 91.81 106 PRO A O 1
ATOM 830 N N . ALA A 1 107 ? 6.853 0.244 -26.428 1.00 94.00 107 ALA A N 1
ATOM 831 C CA . ALA A 1 107 ? 5.863 1.272 -26.090 1.00 94.00 107 ALA A CA 1
ATOM 832 C C . ALA A 1 107 ? 4.661 0.699 -25.309 1.00 94.00 107 ALA A C 1
ATOM 834 O O . ALA A 1 107 ? 4.219 1.274 -24.311 1.00 94.00 107 ALA A O 1
ATOM 835 N N . ALA A 1 108 ? 4.161 -0.472 -25.717 1.00 96.38 108 ALA A N 1
ATOM 836 C CA . ALA A 1 108 ? 3.052 -1.148 -25.051 1.00 96.38 108 ALA A CA 1
ATOM 837 C C . ALA A 1 108 ? 3.450 -1.680 -23.665 1.00 96.38 108 ALA A C 1
ATOM 839 O O . ALA A 1 108 ? 2.670 -1.544 -22.716 1.00 96.38 108 ALA A O 1
ATOM 840 N N . ARG A 1 109 ? 4.665 -2.231 -23.530 1.00 96.31 109 ARG A N 1
ATOM 841 C CA . ARG A 1 109 ? 5.227 -2.725 -22.265 1.00 96.31 109 ARG A CA 1
ATOM 842 C C . ARG A 1 109 ? 5.312 -1.610 -21.225 1.00 96.31 109 ARG A C 1
ATOM 844 O O . ARG A 1 109 ? 4.733 -1.750 -20.147 1.00 96.31 109 ARG A O 1
ATOM 851 N N . ARG A 1 110 ? 5.912 -0.468 -21.591 1.00 96.00 110 ARG A N 1
ATOM 852 C CA . ARG A 1 110 ? 5.982 0.748 -20.757 1.00 96.00 110 ARG A CA 1
ATOM 853 C C . ARG A 1 110 ? 4.606 1.192 -20.272 1.00 96.00 110 ARG A C 1
ATOM 855 O O . ARG A 1 110 ? 4.366 1.286 -19.069 1.00 96.00 110 ARG A O 1
ATOM 862 N N . ARG A 1 111 ? 3.675 1.404 -21.210 1.00 97.38 111 ARG A N 1
ATOM 863 C CA . ARG A 1 111 ? 2.315 1.871 -20.909 1.00 97.38 111 ARG A CA 1
ATOM 864 C C . ARG A 1 111 ? 1.591 0.927 -19.948 1.00 97.38 111 ARG A C 1
ATOM 866 O O . ARG A 1 111 ? 1.000 1.379 -18.969 1.00 97.38 111 ARG A O 1
ATOM 873 N N . ARG A 1 112 ? 1.630 -0.387 -20.206 1.00 98.06 112 ARG A N 1
ATOM 874 C CA . ARG A 1 112 ? 0.942 -1.378 -19.362 1.00 98.06 112 ARG A CA 1
ATOM 875 C C . ARG A 1 112 ? 1.579 -1.506 -17.979 1.00 98.06 112 ARG A C 1
ATOM 877 O O . ARG A 1 112 ? 0.835 -1.617 -17.004 1.00 98.06 112 ARG A O 1
ATOM 884 N N . ALA A 1 113 ? 2.907 -1.440 -17.877 1.00 98.00 113 ALA A N 1
ATOM 885 C CA . ALA A 1 113 ? 3.608 -1.443 -16.594 1.00 98.00 113 ALA A CA 1
ATOM 886 C C . ALA A 1 113 ? 3.218 -0.223 -15.745 1.00 98.00 113 ALA A C 1
ATOM 888 O O . ALA A 1 113 ? 2.763 -0.390 -14.610 1.00 98.00 113 ALA A O 1
ATOM 889 N N . ALA A 1 114 ? 3.284 0.980 -16.329 1.00 98.00 114 ALA A N 1
ATOM 890 C CA . ALA A 1 114 ? 2.917 2.224 -15.657 1.00 98.00 114 ALA A CA 1
ATOM 891 C C . ALA A 1 114 ? 1.474 2.187 -15.130 1.00 98.00 114 ALA A C 1
ATOM 893 O O . ALA A 1 114 ? 1.228 2.425 -13.949 1.00 98.00 114 ALA A O 1
ATOM 894 N N . GLN A 1 115 ? 0.515 1.782 -15.970 1.00 98.19 115 GLN A N 1
ATOM 895 C CA . GLN A 1 115 ? -0.887 1.643 -15.566 1.00 98.19 115 GLN A CA 1
ATOM 896 C C . GLN A 1 115 ? -1.084 0.602 -14.451 1.00 98.19 115 GLN A C 1
ATOM 898 O O . GLN A 1 115 ? -1.864 0.815 -13.520 1.00 98.19 115 GLN A O 1
ATOM 903 N N . ALA A 1 116 ? -0.397 -0.541 -14.528 1.00 98.19 116 ALA A N 1
ATOM 904 C CA . ALA A 1 116 ? -0.523 -1.609 -13.540 1.00 98.19 116 ALA A CA 1
ATOM 905 C C . ALA A 1 116 ? 0.054 -1.227 -12.168 1.00 98.19 116 ALA A C 1
ATOM 907 O O . ALA A 1 116 ? -0.483 -1.664 -11.145 1.00 98.19 116 ALA A O 1
ATOM 908 N N . LEU A 1 117 ? 1.124 -0.432 -12.140 1.00 98.31 117 LEU A N 1
ATOM 909 C CA . LEU A 1 117 ? 1.735 0.091 -10.916 1.00 98.31 117 LEU A CA 1
ATOM 910 C C . LEU A 1 117 ? 0.940 1.275 -10.348 1.00 98.31 117 LEU A C 1
ATOM 912 O O . LEU A 1 117 ? 0.703 1.322 -9.141 1.00 98.31 117 LEU A O 1
ATOM 916 N N . ALA A 1 118 ? 0.399 2.145 -11.203 1.00 97.25 118 ALA A N 1
ATOM 917 C CA . ALA A 1 118 ? -0.500 3.224 -10.796 1.00 97.25 118 ALA A CA 1
ATOM 918 C C . ALA A 1 118 ? -1.756 2.691 -10.086 1.00 97.25 118 ALA A C 1
ATOM 920 O O . ALA A 1 118 ? -2.114 3.160 -9.006 1.00 97.25 118 ALA A O 1
ATOM 921 N N . ARG A 1 119 ? -2.386 1.631 -10.622 1.00 97.06 119 ARG A N 1
ATOM 922 C CA . ARG A 1 119 ? -3.522 0.949 -9.963 1.00 97.06 119 ARG A CA 1
ATOM 923 C C . ARG A 1 119 ? -3.154 0.312 -8.621 1.00 97.06 119 ARG A C 1
ATOM 925 O O . ARG A 1 119 ? -4.032 0.067 -7.792 1.00 97.06 119 ARG A O 1
ATOM 932 N N . ARG A 1 120 ? -1.871 0.021 -8.395 1.00 97.88 120 ARG A N 1
ATOM 933 C CA . ARG A 1 120 ? -1.350 -0.460 -7.108 1.00 97.88 120 ARG A CA 1
ATOM 934 C C . ARG A 1 120 ? -1.010 0.671 -6.137 1.00 97.88 120 ARG A C 1
ATOM 936 O O . ARG A 1 120 ? -0.686 0.367 -4.998 1.00 97.88 120 ARG A O 1
ATOM 943 N N . GLY A 1 121 ? -1.155 1.932 -6.543 1.00 97.88 121 GLY A N 1
ATOM 944 C CA . GLY A 1 121 ? -0.966 3.103 -5.686 1.00 97.88 121 GLY A CA 1
ATOM 945 C C . GLY A 1 121 ? 0.465 3.625 -5.622 1.00 97.88 121 GLY A C 1
ATOM 946 O O . GLY A 1 121 ? 0.743 4.468 -4.775 1.00 97.88 121 GLY A O 1
ATOM 947 N N . PHE A 1 122 ? 1.367 3.137 -6.479 1.00 98.38 122 PHE A N 1
ATOM 948 C CA . PHE A 1 122 ? 2.745 3.626 -6.511 1.00 98.38 122 PHE A CA 1
ATOM 949 C C . PHE A 1 122 ? 2.841 5.011 -7.179 1.00 98.38 122 PHE A C 1
ATOM 951 O O . PHE A 1 122 ? 2.070 5.290 -8.106 1.00 98.38 122 PHE A O 1
ATOM 958 N N . PRO A 1 123 ? 3.769 5.885 -6.741 1.00 96.44 123 PRO A N 1
ATOM 959 C CA . PRO A 1 123 ? 3.963 7.201 -7.343 1.00 96.44 123 PRO A CA 1
ATOM 960 C C . PRO A 1 123 ? 4.386 7.093 -8.811 1.00 96.44 123 PRO A C 1
ATOM 962 O O . PRO A 1 123 ? 5.376 6.439 -9.126 1.00 96.44 123 PRO A O 1
ATOM 965 N N . LEU A 1 124 ? 3.670 7.781 -9.709 1.00 94.56 124 LEU A N 1
ATOM 966 C CA . LEU A 1 124 ? 3.964 7.746 -11.148 1.00 94.56 124 LEU A CA 1
ATOM 967 C C . LEU A 1 124 ? 5.391 8.197 -11.470 1.00 94.56 124 LEU A C 1
ATOM 969 O O . LEU A 1 124 ? 6.009 7.619 -12.352 1.00 94.56 124 LEU A O 1
ATOM 973 N N . ARG A 1 125 ? 5.924 9.178 -10.729 1.00 96.56 125 ARG A N 1
ATOM 974 C CA . ARG A 1 125 ? 7.307 9.642 -10.878 1.00 96.56 125 ARG A CA 1
ATOM 975 C C . ARG A 1 125 ? 8.313 8.497 -10.684 1.00 96.56 125 ARG A C 1
ATOM 977 O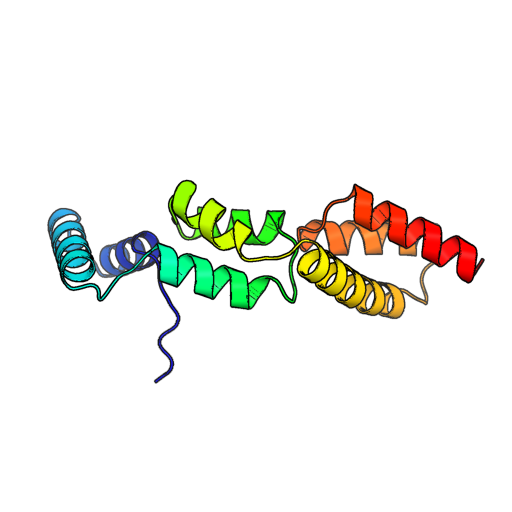 O . ARG A 1 125 ? 9.035 8.189 -11.624 1.00 96.56 125 ARG A O 1
ATOM 984 N N . LYS A 1 126 ? 8.282 7.820 -9.527 1.00 97.19 126 LYS A N 1
ATOM 985 C CA . LYS A 1 126 ? 9.174 6.684 -9.224 1.00 97.19 126 LYS A CA 1
ATOM 986 C C . LYS A 1 126 ? 9.006 5.539 -10.231 1.00 97.19 126 LYS A C 1
ATOM 988 O O . LYS A 1 126 ? 9.972 4.911 -10.645 1.00 97.19 126 LYS A O 1
ATOM 993 N N . VAL A 1 127 ? 7.770 5.285 -10.671 1.00 97.69 127 VAL A N 1
ATOM 994 C CA . VAL A 1 127 ? 7.488 4.280 -11.710 1.00 97.69 127 VAL A CA 1
ATOM 995 C C . VAL A 1 127 ? 8.139 4.651 -13.047 1.00 97.69 127 VAL A C 1
ATOM 997 O O . VAL A 1 127 ? 8.730 3.788 -13.690 1.00 97.69 127 VAL A O 1
ATOM 1000 N N . SER A 1 128 ? 8.037 5.910 -13.476 1.00 96.25 128 SER A N 1
ATOM 1001 C CA . SER A 1 128 ? 8.664 6.389 -14.712 1.00 96.25 128 SER A CA 1
ATOM 1002 C C . SER A 1 128 ? 10.191 6.350 -14.641 1.00 96.25 128 SER A C 1
ATOM 1004 O O . SER A 1 128 ? 10.816 5.952 -15.621 1.00 96.25 128 SER A O 1
ATOM 1006 N N . GLU A 1 129 ? 10.779 6.711 -13.496 1.00 96.50 129 GLU A N 1
ATOM 1007 C CA . GLU A 1 129 ? 12.226 6.625 -13.241 1.00 96.50 129 GLU A CA 1
ATOM 1008 C C . GLU A 1 129 ? 12.722 5.177 -13.401 1.00 96.50 129 GLU A C 1
ATOM 1010 O O . GLU A 1 129 ? 13.596 4.928 -14.230 1.00 96.50 129 GLU A O 1
ATOM 1015 N N . MET A 1 130 ? 12.075 4.206 -12.741 1.00 96.44 130 MET A N 1
ATOM 1016 C CA . MET A 1 130 ? 12.421 2.783 -12.881 1.00 96.44 130 MET A CA 1
ATOM 1017 C C . MET A 1 130 ? 12.293 2.265 -14.319 1.00 96.44 130 MET A C 1
ATOM 1019 O O . MET A 1 130 ? 13.129 1.495 -14.781 1.00 96.44 130 MET A O 1
ATOM 1023 N N . ILE A 1 131 ? 11.244 2.672 -15.044 1.00 95.94 131 ILE A N 1
ATOM 1024 C CA . ILE A 1 131 ? 11.074 2.286 -16.453 1.00 95.94 131 ILE A CA 1
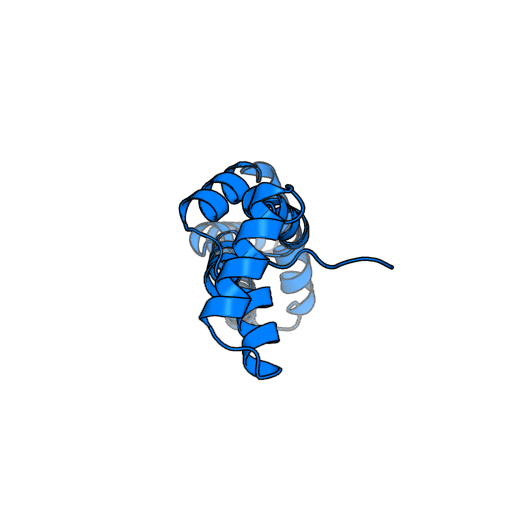ATOM 1025 C C . ILE A 1 131 ? 12.220 2.837 -17.308 1.00 95.94 131 ILE A C 1
ATOM 1027 O O . ILE A 1 131 ? 12.705 2.139 -18.195 1.00 95.94 131 ILE A O 1
ATOM 1031 N N . ALA A 1 132 ? 12.617 4.092 -17.091 1.00 94.69 132 ALA A N 1
ATOM 1032 C CA . ALA A 1 132 ? 13.695 4.712 -17.851 1.00 94.69 132 ALA A CA 1
ATOM 1033 C C . ALA A 1 132 ? 15.042 4.030 -17.575 1.00 94.69 132 ALA A C 1
ATOM 1035 O O . ALA A 1 132 ? 15.806 3.800 -18.507 1.00 94.69 132 ALA A O 1
ATOM 1036 N N . GLU A 1 133 ? 15.312 3.679 -16.320 1.00 94.06 133 GLU A N 1
ATOM 1037 C CA . GLU A 1 133 ? 16.533 2.989 -15.902 1.00 94.06 133 GLU A CA 1
ATOM 1038 C C . GLU A 1 133 ? 16.622 1.569 -16.479 1.00 94.06 133 GLU A C 1
ATOM 1040 O O . GLU A 1 133 ? 17.620 1.210 -17.098 1.00 94.06 133 GLU A O 1
ATOM 1045 N N . GLU A 1 134 ? 15.529 0.809 -16.416 1.00 92.56 134 GLU A N 1
ATOM 1046 C CA . GLU A 1 134 ? 15.429 -0.534 -16.999 1.00 92.56 134 GLU A CA 1
ATOM 1047 C C . GLU A 1 134 ? 15.683 -0.549 -18.518 1.00 92.56 134 GLU A C 1
ATOM 1049 O O . GLU A 1 134 ? 16.236 -1.511 -19.052 1.00 92.56 134 GLU A O 1
ATOM 1054 N N . LEU A 1 135 ? 15.287 0.515 -19.225 1.00 88.38 135 LEU A N 1
ATOM 1055 C CA . LEU A 1 135 ? 15.530 0.663 -20.662 1.00 88.38 135 LEU A CA 1
ATOM 1056 C C . LEU A 1 135 ? 16.958 1.090 -20.998 1.00 88.38 135 LEU A C 1
ATOM 1058 O O . LEU A 1 135 ? 17.404 0.800 -22.098 1.00 88.38 135 LEU A O 1
ATOM 1062 N N . LYS A 1 136 ? 17.666 1.769 -20.090 1.00 89.50 136 LYS A N 1
ATOM 1063 C CA . LYS A 1 136 ? 19.094 2.076 -20.270 1.00 89.50 136 LYS A CA 1
ATOM 1064 C C . LYS A 1 136 ? 19.970 0.842 -20.061 1.00 89.50 136 LYS A C 1
ATOM 1066 O O . LYS A 1 136 ? 21.016 0.738 -20.681 1.00 89.50 136 LYS A O 1
ATOM 1071 N N . LEU A 1 137 ? 19.556 -0.061 -19.170 1.00 82.44 137 LEU A N 1
ATOM 1072 C CA . LEU A 1 137 ? 20.304 -1.277 -18.840 1.00 82.44 137 LEU A CA 1
ATOM 1073 C C . LEU A 1 137 ? 20.123 -2.401 -19.871 1.00 82.44 137 LEU A C 1
ATOM 1075 O O . LEU A 1 137 ? 21.006 -3.239 -20.007 1.00 82.44 137 LEU A O 1
ATOM 1079 N N . ASN A 1 138 ? 18.981 -2.437 -20.566 1.00 73.94 138 ASN A N 1
ATOM 1080 C CA . ASN A 1 138 ? 18.609 -3.529 -21.477 1.00 73.94 138 ASN A CA 1
ATOM 1081 C C . ASN A 1 138 ? 18.258 -3.062 -22.905 1.00 73.94 138 ASN A C 1
ATOM 1083 O O . ASN A 1 138 ? 17.631 -3.820 -23.650 1.00 73.94 138 ASN A O 1
ATOM 1087 N N . GLY A 1 139 ? 18.546 -1.804 -23.242 1.00 60.53 139 GLY A N 1
ATOM 1088 C CA . GLY A 1 139 ? 18.350 -1.223 -24.574 1.00 60.53 139 GLY A CA 1
ATOM 1089 C C . GLY A 1 139 ? 19.668 -1.121 -25.314 1.00 60.53 139 GLY A C 1
ATOM 1090 O O . GLY A 1 139 ? 19.633 -1.334 -26.543 1.00 60.53 139 GLY A O 1
#